Protein AF-A0A1X4I6B8-F1 (afdb_monomer)

pLDDT: mean 76.41, std 18.26, range [37.94, 94.69]

Radius of gyration: 24.12 Å; Cα contacts (8 Å, |Δi|>4): 115; chains: 1; bounding box: 52×41×67 Å

Foldseek 3Di:
DDDDPDPDDDDDPPPPPPPPPPDDPPFEAEFEWAAPAADAQDWDKDFALVSCCVHGNADDPPTCSNVVVVVCVVVVRGMYTYHHYDDDPDDDPDPPPPPVPDPDD

Mean predicted aligned error: 14.16 Å

Sequence (105 aa):
MPSYLSPGVYVEEVASGSRPIEGVGTSVAAFVGLAPSGPLNEPTLVTNWTQFVAAFGAFTDGYYLAHSVYGFFNNGGSAAYVVRVGGAPGGAAGEASGAPAAVTG

Structure (mmCIF, N/CA/C/O backbone):
data_AF-A0A1X4I6B8-F1
#
_entry.id   AF-A0A1X4I6B8-F1
#
loop_
_atom_site.group_PDB
_atom_site.id
_atom_site.type_symbol
_atom_site.label_atom_id
_atom_site.label_alt_id
_atom_site.label_comp_id
_atom_site.label_asym_id
_atom_site.label_entity_id
_atom_site.label_seq_id
_atom_site.pdbx_PDB_ins_code
_atom_site.Cartn_x
_atom_site.Cartn_y
_atom_site.Cartn_z
_atom_site.occupancy
_atom_site.B_iso_or_equiv
_atom_site.auth_seq_id
_atom_site.auth_comp_id
_atom_site.auth_asym_id
_atom_site.auth_atom_id
_atom_site.pdbx_PDB_model_num
ATOM 1 N N . MET A 1 1 ? -7.825 25.633 47.237 1.00 56.59 1 MET A N 1
ATOM 2 C CA . MET A 1 1 ? -9.064 24.957 47.675 1.00 56.59 1 MET A CA 1
ATOM 3 C C . MET A 1 1 ? -10.144 26.019 47.774 1.00 56.59 1 MET A C 1
ATOM 5 O O . MET A 1 1 ? -9.851 27.042 48.388 1.00 56.59 1 MET A O 1
ATOM 9 N N . PRO A 1 2 ? -11.313 25.862 47.134 1.00 57.28 2 PRO A N 1
ATOM 10 C CA . PRO A 1 2 ? -12.356 26.872 47.209 1.00 57.28 2 PRO A CA 1
ATOM 11 C C . PRO A 1 2 ? -12.964 26.863 48.613 1.00 57.28 2 PRO A C 1
ATOM 13 O O . PRO A 1 2 ? -13.325 25.813 49.139 1.00 57.28 2 PRO A O 1
ATOM 16 N N . SER A 1 3 ? -13.040 28.034 49.238 1.00 62.12 3 SER A N 1
ATOM 17 C CA . SER A 1 3 ? -13.713 28.221 50.520 1.00 62.12 3 SER A CA 1
ATOM 18 C C . SER A 1 3 ? -15.120 28.760 50.272 1.00 62.12 3 SER A C 1
ATOM 20 O O . SER A 1 3 ? -15.281 29.922 49.894 1.00 62.12 3 SER A O 1
ATOM 22 N N . TYR A 1 4 ? -16.135 27.927 50.484 1.00 60.38 4 TYR A N 1
ATOM 23 C CA . TYR A 1 4 ? -17.534 28.336 50.392 1.00 60.38 4 TYR A CA 1
ATOM 24 C C . TYR A 1 4 ? -17.991 28.903 51.740 1.00 60.38 4 TYR A C 1
ATOM 26 O O . TYR A 1 4 ? -18.063 28.187 52.735 1.00 60.38 4 TYR A O 1
ATOM 34 N N . LEU A 1 5 ? -18.246 30.213 51.792 1.00 62.44 5 LEU A N 1
ATOM 35 C CA . LEU A 1 5 ? -18.507 30.960 53.033 1.00 62.44 5 LEU A CA 1
ATOM 36 C C . LEU A 1 5 ? -19.999 31.087 53.385 1.00 62.44 5 LEU A C 1
ATOM 38 O O . LEU A 1 5 ? -20.382 31.954 54.170 1.00 62.44 5 LEU A O 1
ATOM 42 N N . SER A 1 6 ? -20.879 30.263 52.814 1.00 65.12 6 SER A N 1
ATOM 43 C CA . SER A 1 6 ? -22.315 30.312 53.117 1.00 65.12 6 SER A CA 1
ATOM 44 C C . SER A 1 6 ? -22.970 28.941 52.925 1.00 65.12 6 SER A C 1
ATOM 46 O O . SER A 1 6 ? -22.601 28.232 51.990 1.00 65.12 6 SER A O 1
ATOM 48 N N . PRO A 1 7 ? -23.937 28.540 53.774 1.00 65.31 7 PRO A N 1
ATOM 49 C CA . PRO A 1 7 ? -24.683 27.301 53.569 1.00 65.31 7 PRO A CA 1
ATOM 50 C C . PRO A 1 7 ? -25.467 27.379 52.250 1.00 65.31 7 PRO A C 1
ATOM 52 O O . PRO A 1 7 ? -26.378 28.193 52.117 1.00 65.31 7 PRO A O 1
ATOM 55 N N . GLY A 1 8 ? -25.100 26.557 51.267 1.00 73.00 8 GLY A N 1
ATOM 56 C CA . GLY A 1 8 ? -25.718 26.531 49.942 1.00 73.00 8 GLY A CA 1
ATOM 57 C C . GLY A 1 8 ? -25.191 25.376 49.091 1.00 73.00 8 GLY A C 1
ATOM 58 O O . GLY A 1 8 ? -24.131 24.820 49.377 1.00 73.00 8 GLY A O 1
ATOM 59 N N . VAL A 1 9 ? -25.947 24.989 48.062 1.00 76.62 9 VAL A N 1
ATOM 60 C CA . VAL A 1 9 ? -25.504 23.997 47.072 1.00 76.62 9 VAL A CA 1
ATOM 61 C C . VAL A 1 9 ? -24.737 24.732 45.978 1.00 76.62 9 VAL A C 1
ATOM 63 O O . VAL A 1 9 ? -25.291 25.613 45.323 1.00 76.62 9 VAL A O 1
ATOM 66 N N . TYR A 1 10 ? -23.474 24.366 45.781 1.00 68.69 10 TYR A N 1
ATOM 67 C CA . TYR A 1 10 ? -22.615 24.917 44.738 1.00 68.69 10 TYR A CA 1
ATOM 68 C C . TYR A 1 10 ? -22.391 23.851 43.669 1.00 68.69 10 TYR A C 1
ATOM 70 O O . TYR A 1 10 ? -21.963 22.741 43.979 1.00 68.69 10 TYR A O 1
ATOM 78 N N . VAL A 1 11 ? -22.714 24.180 42.419 1.00 72.69 11 VAL A N 1
ATOM 79 C CA . VAL A 1 11 ? -22.463 23.314 41.264 1.00 72.69 11 VAL A CA 1
ATOM 80 C C . VAL A 1 11 ? -21.140 23.746 40.649 1.00 72.69 11 VAL A C 1
ATOM 82 O O . VAL A 1 11 ? -21.011 24.877 40.186 1.00 72.69 11 VAL A O 1
ATOM 85 N N . GLU A 1 12 ? -20.156 22.854 40.674 1.00 69.50 12 GLU A N 1
ATOM 86 C CA . GLU A 1 12 ? -18.918 23.007 39.917 1.00 69.50 12 GLU A CA 1
ATOM 87 C C . GLU A 1 12 ? -19.022 22.140 38.667 1.00 69.50 12 GLU A C 1
ATOM 89 O O . GLU A 1 12 ? -19.098 20.912 38.744 1.00 69.50 12 GLU A O 1
ATOM 94 N N . GLU A 1 13 ? -19.055 22.783 37.504 1.00 67.81 13 GLU A N 1
ATOM 95 C CA . GLU A 1 13 ? -19.023 22.078 36.232 1.00 67.81 13 GLU A CA 1
ATOM 96 C C . GLU A 1 13 ? -17.564 21.745 35.911 1.00 67.81 13 GLU A C 1
ATOM 98 O O . GLU A 1 13 ? -16.850 22.478 35.228 1.00 67.81 13 GLU A O 1
ATOM 103 N N . VAL A 1 14 ? -17.086 20.635 36.473 1.00 68.31 14 VAL A N 1
ATOM 104 C CA . VAL A 1 14 ? -15.816 20.056 36.042 1.00 68.31 14 VAL A CA 1
ATOM 105 C C . VAL A 1 14 ? -16.048 19.553 34.626 1.00 68.31 14 VAL A C 1
ATOM 107 O O . VAL A 1 14 ? -16.797 18.593 34.429 1.00 68.31 14 VAL A O 1
ATOM 110 N N . ALA A 1 15 ? -15.434 20.210 33.641 1.00 63.12 15 ALA A N 1
ATOM 111 C CA . ALA A 1 15 ? -15.475 19.772 32.256 1.00 63.12 15 ALA A CA 1
ATOM 112 C C . ALA A 1 15 ? -14.882 18.361 32.173 1.00 63.12 15 ALA A C 1
ATOM 114 O O . ALA A 1 15 ? -13.674 18.169 32.036 1.00 63.12 15 ALA A O 1
ATOM 115 N N . SER A 1 16 ? -15.747 17.354 32.269 1.00 61.62 16 SER A N 1
ATOM 116 C CA . SER A 1 16 ? -15.416 15.974 31.957 1.00 61.62 16 SER A CA 1
ATOM 117 C C . SER A 1 16 ? -15.369 15.885 30.443 1.00 61.62 16 SER A C 1
ATOM 119 O O . SER A 1 16 ? -16.270 15.359 29.796 1.00 61.62 16 SER A O 1
ATOM 121 N N . GLY A 1 17 ? -14.328 16.482 29.865 1.00 62.03 17 GLY A N 1
ATOM 122 C CA . GLY A 1 17 ? -13.958 16.249 28.487 1.00 62.03 17 GLY A CA 1
ATOM 123 C C . GLY A 1 17 ? -13.537 14.796 28.399 1.00 62.03 17 GLY A C 1
ATOM 124 O O . GLY A 1 17 ? -12.369 14.473 28.599 1.00 62.03 17 GLY A O 1
ATOM 125 N N . SER A 1 18 ? -14.493 13.899 28.161 1.00 62.50 18 SER A N 1
ATOM 126 C CA . SER A 1 18 ? -14.181 12.554 27.710 1.00 62.50 18 SER A CA 1
ATOM 127 C C . SER A 1 18 ? -13.323 12.737 26.468 1.00 62.50 18 SER A C 1
ATOM 129 O O . SER A 1 18 ? -13.848 13.194 25.457 1.00 62.50 18 SER A O 1
ATOM 131 N N . ARG A 1 19 ? -12.015 12.469 26.548 1.00 64.75 19 ARG A N 1
ATOM 132 C CA . ARG A 1 19 ? -11.169 12.321 25.362 1.00 64.75 19 ARG A CA 1
ATOM 133 C C . ARG A 1 19 ? -11.704 11.080 24.657 1.00 64.75 19 ARG A C 1
ATOM 135 O O . ARG A 1 19 ? -11.464 9.981 25.164 1.00 64.75 19 ARG A O 1
ATOM 142 N N . PRO A 1 20 ? -12.510 11.214 23.591 1.00 71.69 20 PRO A N 1
ATOM 143 C CA . PRO A 1 20 ? -13.048 10.047 22.923 1.00 71.69 20 PRO A CA 1
ATOM 144 C C . PRO A 1 20 ? -11.854 9.272 22.367 1.00 71.69 20 PRO A C 1
ATOM 146 O O . PRO A 1 20 ? -10.886 9.875 21.898 1.00 71.69 20 PRO A O 1
ATOM 149 N N . ILE A 1 21 ? -11.883 7.944 22.458 1.00 65.81 21 ILE A N 1
ATOM 150 C CA . ILE A 1 21 ? -10.863 7.140 21.790 1.00 65.81 21 ILE A CA 1
ATOM 151 C C . ILE A 1 21 ? -11.157 7.231 20.298 1.00 65.81 21 ILE A C 1
ATOM 153 O O 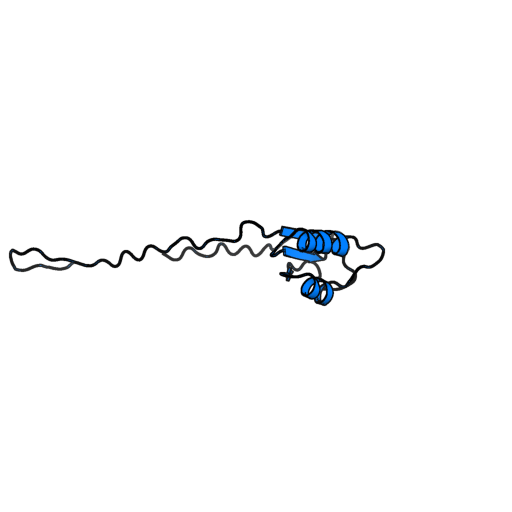. ILE A 1 21 ? -12.151 6.682 19.824 1.00 65.81 21 ILE A O 1
ATOM 157 N N . GLU A 1 22 ? -10.311 7.969 19.586 1.00 71.81 22 GLU A N 1
ATOM 158 C CA . GLU A 1 22 ? -10.363 8.060 18.133 1.00 71.81 22 GLU A CA 1
ATOM 159 C C . GLU A 1 22 ? -10.289 6.659 17.526 1.00 71.81 22 GLU A C 1
ATOM 161 O O . GLU A 1 22 ? -9.458 5.828 17.911 1.00 71.81 22 GLU A O 1
ATOM 166 N N . GLY A 1 23 ? -11.179 6.386 16.574 1.00 60.72 23 GLY A N 1
ATOM 167 C CA . GLY A 1 23 ? -11.166 5.130 15.842 1.00 60.72 23 GLY A CA 1
ATOM 168 C C . GLY A 1 23 ? -9.889 5.036 15.014 1.00 60.72 23 GLY A C 1
ATOM 169 O O . GLY A 1 23 ? -9.763 5.697 13.987 1.00 60.72 23 GLY A O 1
ATOM 170 N N . VAL A 1 24 ? -8.933 4.214 15.443 1.00 63.62 24 VAL A N 1
ATOM 171 C CA . VAL A 1 24 ? -7.725 3.938 14.658 1.00 63.62 24 VAL A CA 1
ATOM 172 C C . VAL A 1 24 ? -8.057 2.904 13.586 1.00 63.62 24 VAL A C 1
ATOM 174 O O . VAL A 1 24 ? -8.699 1.891 13.865 1.00 63.62 24 VAL A O 1
ATOM 177 N N . GLY A 1 25 ? -7.611 3.147 12.351 1.00 67.69 25 GLY A N 1
ATOM 178 C CA . GLY A 1 25 ? -7.781 2.206 11.247 1.00 67.69 25 GLY A CA 1
ATOM 179 C C . GLY A 1 25 ? -7.172 0.845 11.589 1.00 67.69 25 GLY A C 1
ATOM 180 O O . GLY A 1 25 ? -5.960 0.712 11.715 1.00 67.69 25 GLY A O 1
ATOM 181 N N . THR A 1 26 ? -8.007 -0.185 11.708 1.00 67.75 26 THR A N 1
ATOM 182 C CA . THR A 1 26 ? -7.609 -1.560 12.063 1.00 67.75 26 THR A CA 1
ATOM 183 C C . THR A 1 26 ? -7.000 -2.338 10.890 1.00 67.75 26 THR A C 1
ATOM 185 O O . THR A 1 26 ? -6.826 -3.552 10.963 1.00 67.75 26 THR A O 1
ATOM 188 N N . SER A 1 27 ? -6.695 -1.670 9.774 1.00 69.75 27 SER A N 1
ATOM 189 C CA . SER A 1 27 ? -6.261 -2.299 8.520 1.00 69.75 27 SER A CA 1
ATOM 190 C C . SER A 1 27 ? -5.144 -1.506 7.842 1.00 69.75 27 SER A C 1
ATOM 192 O O . SER A 1 27 ? -5.267 -1.106 6.687 1.00 69.75 27 SER A O 1
ATOM 194 N N . VAL A 1 28 ? -4.051 -1.268 8.571 1.00 83.62 28 VAL A N 1
ATOM 195 C CA . VAL A 1 28 ? -2.808 -0.748 7.986 1.00 83.62 28 VAL A CA 1
ATOM 196 C C . VAL A 1 28 ? -1.835 -1.908 7.797 1.00 83.62 28 VAL A C 1
ATOM 198 O O . VAL A 1 28 ? -1.345 -2.478 8.769 1.00 83.62 28 VAL A O 1
ATOM 201 N N . ALA A 1 29 ? -1.580 -2.285 6.545 1.00 88.56 29 ALA A N 1
ATOM 202 C CA . ALA A 1 29 ? -0.631 -3.348 6.220 1.00 88.56 29 ALA A CA 1
ATOM 203 C C . ALA A 1 29 ? 0.814 -2.822 6.188 1.00 88.56 29 ALA A C 1
ATOM 205 O O . ALA A 1 29 ? 1.050 -1.625 6.040 1.00 88.56 29 ALA A O 1
ATOM 206 N N . ALA A 1 30 ? 1.794 -3.719 6.280 1.00 91.56 30 ALA A N 1
ATOM 207 C CA . ALA A 1 30 ? 3.193 -3.400 6.016 1.00 91.56 30 ALA A CA 1
ATOM 208 C C . ALA A 1 30 ? 3.760 -4.385 4.988 1.00 91.56 30 ALA A C 1
ATOM 210 O O . ALA A 1 30 ? 3.679 -5.598 5.176 1.00 91.56 30 ALA A O 1
ATOM 211 N N . PHE A 1 31 ? 4.338 -3.863 3.907 1.00 92.62 31 PHE A N 1
ATOM 212 C CA . PHE A 1 31 ? 4.984 -4.642 2.856 1.00 92.62 31 PHE A CA 1
ATOM 213 C C . PHE A 1 31 ? 6.481 -4.362 2.851 1.00 92.62 31 PHE A C 1
ATOM 215 O O . PHE A 1 31 ? 6.911 -3.218 2.715 1.00 92.62 31 PHE A O 1
ATOM 222 N N . VAL A 1 32 ? 7.275 -5.422 2.965 1.00 93.19 32 VAL A N 1
ATOM 223 C CA . VAL A 1 32 ? 8.737 -5.355 2.940 1.00 93.19 32 VAL A CA 1
ATOM 224 C C . VAL A 1 32 ? 9.225 -6.183 1.764 1.00 93.19 32 VAL A C 1
ATOM 226 O O . VAL A 1 32 ? 8.858 -7.350 1.631 1.00 93.19 32 VAL A O 1
ATOM 229 N N . GLY A 1 33 ? 10.038 -5.595 0.890 1.00 90.38 33 GLY A N 1
ATOM 230 C CA . GLY A 1 33 ? 10.552 -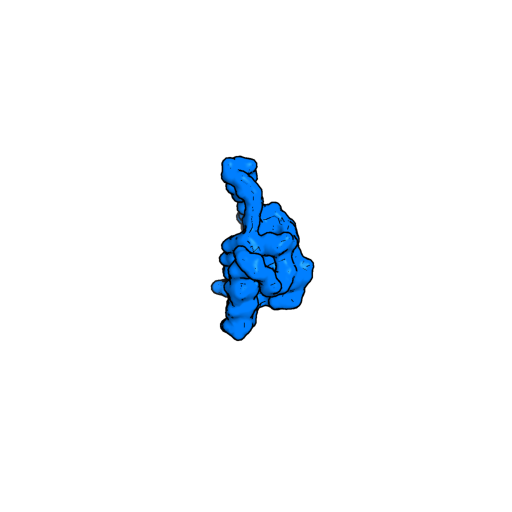6.331 -0.258 1.00 90.38 33 GLY A CA 1
ATOM 231 C C . GLY A 1 33 ? 11.457 -5.520 -1.165 1.00 90.38 33 GLY A C 1
ATOM 232 O O . GLY A 1 33 ? 11.806 -4.376 -0.887 1.00 90.38 33 GLY A O 1
ATOM 233 N N . LEU A 1 34 ? 11.858 -6.143 -2.265 1.00 90.81 34 LEU A N 1
ATOM 234 C CA . LEU A 1 34 ? 12.692 -5.501 -3.268 1.00 90.81 34 LEU A CA 1
ATOM 235 C C . LEU A 1 34 ? 11.819 -4.617 -4.168 1.00 90.81 34 LEU A C 1
ATOM 237 O O . LEU A 1 34 ? 10.764 -5.052 -4.635 1.00 90.81 34 LEU A O 1
ATOM 241 N N . ALA A 1 35 ? 12.310 -3.420 -4.477 1.00 89.88 35 ALA A N 1
ATOM 242 C CA . ALA A 1 35 ? 11.743 -2.530 -5.48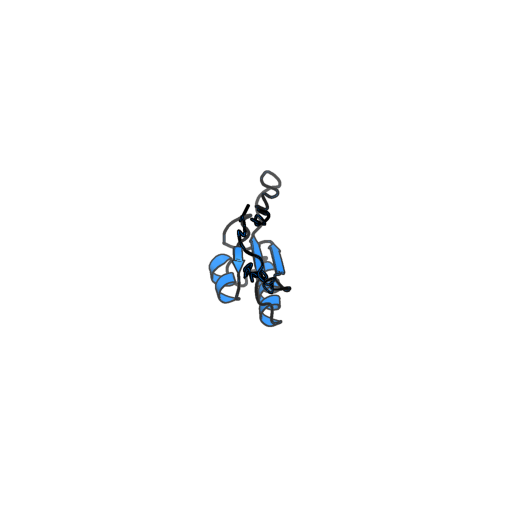7 1.00 89.88 35 ALA A CA 1
ATOM 243 C C . ALA A 1 35 ? 12.853 -1.970 -6.396 1.00 89.88 35 ALA A C 1
ATOM 245 O O . ALA A 1 35 ? 13.996 -1.817 -5.936 1.00 89.88 35 ALA A O 1
ATOM 246 N N . PRO A 1 36 ? 12.544 -1.648 -7.665 1.00 87.25 36 PRO A N 1
ATOM 247 C CA . PRO A 1 36 ? 13.519 -1.103 -8.609 1.00 87.25 36 PRO A CA 1
ATOM 248 C C . PRO A 1 36 ? 14.012 0.290 -8.197 1.00 87.25 36 PRO A C 1
ATOM 250 O O . PRO A 1 36 ? 15.153 0.657 -8.468 1.00 87.25 36 PRO A O 1
ATOM 253 N N . SER A 1 37 ? 13.175 1.081 -7.529 1.00 85.62 37 SER A N 1
ATOM 254 C CA . SER A 1 37 ? 13.458 2.466 -7.146 1.00 85.62 37 SER A CA 1
ATOM 255 C C . SER A 1 37 ? 12.797 2.804 -5.812 1.00 85.62 37 SER A C 1
ATOM 257 O O . SER A 1 37 ? 12.065 1.986 -5.258 1.00 85.62 37 SER A O 1
ATOM 259 N N . GLY A 1 38 ? 13.091 3.990 -5.284 1.00 87.56 38 GLY A N 1
ATOM 260 C CA . GLY A 1 38 ? 12.521 4.482 -4.031 1.00 87.56 38 GLY A CA 1
ATOM 261 C C . GLY A 1 38 ? 13.485 4.434 -2.845 1.00 87.56 38 GLY A C 1
ATOM 262 O O . GLY A 1 38 ? 14.600 3.903 -2.966 1.00 87.56 38 GLY A O 1
ATOM 263 N N . PRO A 1 39 ? 13.073 5.012 -1.709 1.00 87.88 39 PRO A N 1
ATOM 264 C CA . PRO A 1 39 ? 13.918 5.153 -0.533 1.00 87.88 39 PRO A CA 1
ATOM 265 C C . PRO A 1 39 ? 14.245 3.781 0.070 1.00 87.88 39 PRO A C 1
ATOM 267 O O . PRO A 1 39 ? 13.395 2.894 0.141 1.00 87.88 39 PRO A O 1
ATOM 270 N N . LEU A 1 40 ? 15.512 3.580 0.431 1.00 89.19 40 LEU A N 1
ATOM 271 C CA . LEU A 1 40 ? 16.038 2.299 0.898 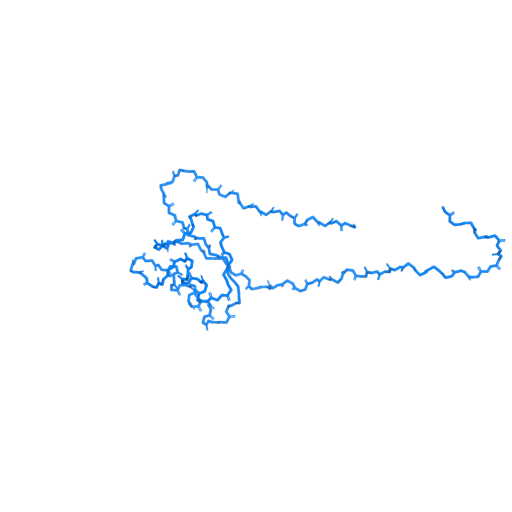1.00 89.19 40 LEU A CA 1
ATOM 272 C C . LEU A 1 40 ? 15.953 2.214 2.424 1.00 89.19 40 LEU A C 1
ATOM 274 O O . LEU A 1 40 ? 16.439 3.106 3.109 1.00 89.19 40 LEU A O 1
ATOM 278 N N . ASN A 1 41 ? 15.395 1.119 2.941 1.00 87.38 41 ASN A N 1
ATOM 279 C CA . ASN A 1 41 ? 15.199 0.859 4.372 1.00 87.38 41 ASN A CA 1
ATOM 280 C C . ASN A 1 41 ? 14.375 1.939 5.101 1.00 87.38 41 ASN A C 1
ATOM 282 O O . ASN A 1 41 ? 14.437 2.043 6.323 1.00 87.38 41 ASN A O 1
ATOM 286 N N . GLU A 1 42 ? 13.571 2.707 4.363 1.00 89.44 42 GLU A N 1
ATOM 287 C CA . GLU A 1 42 ? 12.720 3.763 4.909 1.00 89.44 42 GLU A CA 1
ATOM 288 C C . GLU A 1 42 ? 11.236 3.378 4.774 1.00 89.44 42 GLU A C 1
ATOM 290 O O . GLU A 1 42 ? 10.767 3.117 3.657 1.00 89.44 42 GLU A O 1
ATOM 295 N N . PRO A 1 43 ? 10.471 3.321 5.880 1.00 91.25 43 PRO A N 1
ATOM 296 C CA . PRO A 1 43 ? 9.043 3.037 5.837 1.00 91.25 43 PRO A CA 1
ATOM 297 C C . PRO A 1 43 ? 8.268 4.224 5.268 1.00 91.25 43 PRO A C 1
ATOM 299 O O . PRO A 1 43 ? 8.098 5.252 5.915 1.00 91.25 43 PRO A O 1
ATOM 302 N N . THR A 1 44 ? 7.737 4.052 4.061 1.00 92.31 44 THR A N 1
ATOM 303 C CA . THR A 1 44 ? 6.929 5.075 3.389 1.00 92.31 44 THR A CA 1
ATOM 304 C C . THR A 1 44 ? 5.451 4.722 3.490 1.00 92.31 44 THR A C 1
ATOM 306 O O . THR A 1 44 ? 5.048 3.623 3.107 1.00 92.31 44 THR A O 1
ATOM 309 N N . LEU A 1 45 ? 4.627 5.649 3.989 1.00 93.06 45 LEU A N 1
ATOM 310 C CA . LEU A 1 45 ? 3.173 5.485 4.005 1.00 93.06 45 LEU A CA 1
ATOM 311 C C . LEU A 1 45 ? 2.605 5.649 2.592 1.00 93.06 45 LEU A C 1
ATOM 313 O O . LEU A 1 45 ? 2.822 6.669 1.940 1.00 93.06 45 LEU A O 1
ATOM 317 N N . VAL A 1 46 ? 1.820 4.668 2.161 1.00 93.12 46 VAL A N 1
ATOM 318 C CA . VAL A 1 46 ? 1.156 4.627 0.863 1.00 93.12 46 VAL A CA 1
ATOM 319 C C . VAL A 1 46 ? -0.333 4.341 1.057 1.00 93.12 46 VAL A C 1
ATOM 321 O O . VAL A 1 46 ? -0.709 3.358 1.690 1.00 93.12 46 VAL A O 1
ATOM 324 N N . THR A 1 47 ? -1.198 5.186 0.501 1.00 93.12 47 THR A N 1
ATOM 325 C CA . THR A 1 47 ? -2.665 5.081 0.647 1.00 93.12 47 THR A CA 1
ATOM 326 C C . THR A 1 47 ? -3.377 4.658 -0.633 1.00 93.12 47 THR A C 1
ATOM 328 O O . THR A 1 47 ? -4.571 4.384 -0.621 1.00 93.12 47 THR A O 1
ATOM 331 N N . ASN A 1 48 ? -2.667 4.602 -1.760 1.00 92.12 48 ASN A N 1
ATOM 332 C CA . ASN A 1 48 ? -3.218 4.151 -3.031 1.00 92.12 48 ASN A CA 1
ATOM 333 C C . ASN A 1 48 ? -2.123 3.618 -3.964 1.00 92.12 48 ASN A C 1
ATOM 335 O O . ASN A 1 48 ? -0.931 3.879 -3.784 1.00 92.12 48 ASN A O 1
ATOM 339 N N . TRP A 1 49 ? -2.545 2.902 -5.007 1.00 93.75 49 TRP A N 1
ATOM 340 C CA . TRP A 1 49 ? -1.643 2.316 -5.998 1.00 93.75 49 TRP A CA 1
ATOM 341 C C . TRP A 1 49 ? -0.792 3.350 -6.750 1.00 93.75 49 TRP A C 1
ATOM 343 O O . TRP A 1 49 ? 0.399 3.134 -6.955 1.00 93.75 49 TRP A O 1
ATOM 353 N N . THR A 1 50 ? -1.359 4.494 -7.131 1.00 94.69 50 THR A N 1
ATOM 354 C CA . THR A 1 50 ? -0.618 5.536 -7.861 1.00 94.69 50 THR A CA 1
ATOM 355 C C . THR A 1 50 ? 0.548 6.076 -7.031 1.00 94.69 50 THR A C 1
ATOM 357 O O . THR A 1 50 ? 1.644 6.269 -7.553 1.00 94.69 50 THR A O 1
ATOM 360 N N . GLN A 1 51 ? 0.338 6.260 -5.726 1.00 94.00 51 GLN A N 1
ATOM 361 C CA . GLN A 1 51 ? 1.374 6.687 -4.793 1.00 94.00 51 GLN A CA 1
ATOM 362 C C . GLN A 1 51 ? 2.470 5.623 -4.642 1.00 94.00 51 GLN A C 1
ATOM 364 O O . GLN A 1 51 ? 3.648 5.977 -4.592 1.00 94.00 51 GLN A O 1
ATOM 369 N N . PHE A 1 52 ? 2.110 4.333 -4.635 1.00 94.25 52 PHE A N 1
ATOM 370 C CA . PHE A 1 52 ? 3.100 3.252 -4.669 1.00 94.25 52 PHE A CA 1
ATOM 371 C C . PHE A 1 52 ? 3.981 3.353 -5.918 1.00 94.25 52 PHE A C 1
ATOM 373 O O . PHE A 1 52 ? 5.204 3.380 -5.807 1.00 94.25 52 PHE A O 1
ATOM 380 N N . VAL A 1 53 ? 3.362 3.443 -7.099 1.00 94.31 53 VAL A N 1
ATOM 381 C CA . VAL A 1 53 ? 4.078 3.477 -8.383 1.00 94.31 53 VAL A CA 1
ATOM 382 C C . VAL A 1 53 ? 4.992 4.698 -8.478 1.00 94.31 53 VAL A C 1
ATOM 384 O O . VAL A 1 53 ? 6.113 4.576 -8.966 1.00 94.31 53 VAL A O 1
ATOM 387 N N . ALA A 1 54 ? 4.550 5.854 -7.975 1.00 94.06 54 ALA A N 1
ATOM 388 C CA . ALA A 1 54 ? 5.356 7.071 -7.946 1.00 94.06 54 ALA A CA 1
ATOM 389 C C . ALA A 1 54 ? 6.600 6.948 -7.047 1.00 94.06 54 ALA A C 1
ATOM 391 O O . ALA A 1 54 ? 7.649 7.490 -7.385 1.00 94.06 54 ALA A O 1
ATOM 392 N N . ALA A 1 55 ? 6.493 6.243 -5.917 1.00 92.75 55 ALA A N 1
ATOM 393 C CA . ALA A 1 55 ? 7.584 6.109 -4.952 1.00 92.75 55 ALA A CA 1
ATOM 394 C C . ALA A 1 55 ? 8.544 4.951 -5.274 1.00 92.75 55 ALA A C 1
ATOM 396 O O . ALA A 1 55 ? 9.759 5.113 -5.180 1.00 92.75 55 ALA A O 1
ATOM 397 N N . PHE A 1 56 ? 8.012 3.785 -5.646 1.00 91.44 56 PHE A N 1
ATOM 398 C CA . PHE A 1 56 ? 8.769 2.531 -5.740 1.00 91.44 56 PHE A CA 1
ATOM 399 C C . PHE A 1 56 ? 8.854 1.952 -7.157 1.00 91.44 56 PHE A C 1
ATOM 401 O O . PHE A 1 56 ? 9.656 1.048 -7.401 1.00 91.44 56 PHE A O 1
ATOM 408 N N . GLY A 1 57 ? 8.076 2.491 -8.099 1.00 91.56 57 GLY A N 1
ATOM 409 C CA . GLY A 1 57 ? 7.984 2.016 -9.477 1.00 91.56 57 GLY A CA 1
ATOM 410 C C . GLY A 1 57 ? 6.826 1.044 -9.719 1.00 91.56 57 GLY A C 1
ATOM 411 O O . GLY A 1 57 ? 6.189 0.535 -8.797 1.00 91.56 57 GLY A O 1
ATOM 412 N N . ALA A 1 58 ? 6.534 0.809 -10.998 1.00 91.44 58 ALA A N 1
ATOM 413 C CA . ALA A 1 58 ? 5.505 -0.131 -11.440 1.00 91.44 58 ALA A CA 1
ATOM 414 C C . ALA A 1 58 ? 6.021 -1.585 -11.448 1.00 91.44 58 ALA A C 1
ATOM 416 O O . ALA A 1 58 ? 7.095 -1.901 -10.929 1.00 91.44 58 ALA A O 1
ATOM 417 N N . PHE A 1 59 ? 5.249 -2.484 -12.062 1.00 92.81 59 PHE A N 1
ATOM 418 C CA . PHE A 1 59 ? 5.644 -3.876 -12.266 1.00 92.81 59 PHE A CA 1
ATOM 419 C C . PHE A 1 59 ? 6.987 -3.959 -12.994 1.00 92.81 59 PHE A C 1
ATOM 421 O O . PHE A 1 59 ? 7.147 -3.422 -14.086 1.00 92.81 59 PHE A O 1
ATOM 428 N N . THR A 1 60 ? 7.947 -4.621 -12.356 1.00 89.19 60 THR A N 1
ATOM 429 C CA . THR A 1 60 ? 9.297 -4.811 -12.884 1.00 89.19 60 THR A CA 1
ATOM 430 C C . THR A 1 60 ? 9.700 -6.260 -12.657 1.00 89.19 60 THR A C 1
ATOM 432 O O . THR A 1 60 ? 9.475 -6.799 -11.571 1.00 89.19 60 THR A O 1
ATOM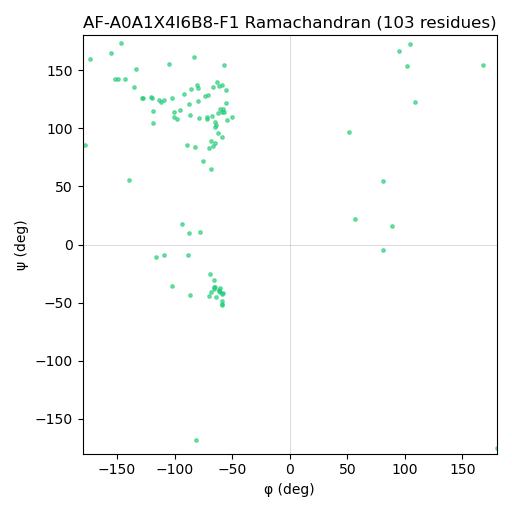 435 N N . ASP A 1 61 ? 10.299 -6.886 -13.667 1.00 87.38 61 ASP A N 1
ATOM 436 C CA . ASP A 1 61 ? 10.748 -8.274 -13.576 1.00 87.38 61 ASP A CA 1
ATOM 437 C C . ASP A 1 61 ? 11.762 -8.459 -12.440 1.00 87.38 61 ASP A C 1
ATOM 439 O O . ASP A 1 61 ? 12.644 -7.629 -12.218 1.00 87.38 61 ASP A O 1
ATOM 443 N N . GLY A 1 62 ? 11.608 -9.548 -11.684 1.00 84.94 62 GLY A N 1
ATOM 444 C CA . GLY A 1 62 ? 12.414 -9.830 -10.491 1.00 84.94 62 GLY A CA 1
ATOM 445 C C . GLY A 1 62 ? 11.963 -9.104 -9.215 1.00 84.94 62 GLY A C 1
ATOM 446 O O . GLY A 1 62 ? 12.488 -9.401 -8.142 1.00 84.94 62 GLY A O 1
ATOM 447 N N . TYR A 1 63 ? 10.964 -8.214 -9.292 1.00 88.12 63 TYR A N 1
ATOM 448 C CA . TYR A 1 63 ? 10.434 -7.464 -8.149 1.00 88.12 63 TYR A CA 1
ATOM 449 C C . TYR A 1 63 ? 8.950 -7.771 -7.900 1.00 88.12 63 TYR A C 1
ATOM 451 O O . TYR A 1 63 ? 8.049 -7.269 -8.573 1.00 88.12 63 TYR A O 1
ATOM 459 N N . TYR A 1 64 ? 8.673 -8.563 -6.862 1.00 90.75 64 TYR A N 1
ATOM 460 C CA . TYR A 1 64 ? 7.306 -8.986 -6.525 1.00 90.75 64 TYR A CA 1
ATOM 461 C C . TYR A 1 64 ? 6.559 -8.026 -5.589 1.00 90.75 64 TYR A C 1
ATOM 463 O O . TYR A 1 64 ? 5.350 -8.164 -5.418 1.00 90.75 64 TYR A O 1
ATOM 471 N N . LEU A 1 65 ? 7.236 -7.019 -5.019 1.00 92.25 65 LEU A N 1
ATOM 472 C CA . LEU A 1 65 ? 6.617 -6.064 -4.089 1.00 92.25 65 LEU A CA 1
ATOM 473 C C . LEU A 1 65 ? 5.433 -5.326 -4.733 1.00 92.25 65 LEU A C 1
ATOM 475 O O . LEU A 1 65 ? 4.374 -5.201 -4.123 1.00 92.25 65 LEU A O 1
ATOM 479 N N . ALA A 1 66 ? 5.588 -4.923 -5.996 1.00 93.44 66 ALA A N 1
ATOM 480 C CA . ALA A 1 66 ? 4.539 -4.266 -6.769 1.00 93.44 66 ALA A CA 1
ATOM 481 C C . ALA A 1 66 ? 3.283 -5.139 -6.929 1.00 93.44 66 ALA A C 1
ATOM 483 O O . ALA A 1 66 ? 2.169 -4.632 -6.846 1.00 93.44 66 ALA A O 1
ATOM 484 N N . HIS A 1 67 ? 3.443 -6.455 -7.092 1.00 94.06 67 HIS A N 1
ATOM 485 C CA . HIS A 1 67 ? 2.323 -7.383 -7.260 1.00 94.06 67 HIS A CA 1
ATOM 486 C C . HIS A 1 67 ? 1.523 -7.534 -5.962 1.00 94.06 67 HIS A C 1
ATOM 488 O O . HIS A 1 67 ? 0.294 -7.461 -5.978 1.00 94.06 67 HIS A O 1
ATOM 494 N N . SER A 1 68 ? 2.216 -7.677 -4.829 1.00 92.75 68 SER A N 1
ATOM 495 C CA . SER A 1 68 ? 1.586 -7.793 -3.510 1.00 92.75 68 SER A CA 1
ATOM 496 C C . SER A 1 68 ? 0.822 -6.525 -3.125 1.00 92.75 68 SER A C 1
ATOM 498 O O . SER A 1 68 ? -0.323 -6.602 -2.679 1.00 92.75 68 SER A O 1
ATOM 500 N N . VAL A 1 69 ? 1.430 -5.354 -3.340 1.00 93.19 69 VAL A N 1
ATOM 501 C CA . VAL A 1 69 ? 0.811 -4.061 -3.018 1.00 93.19 69 VAL A CA 1
ATOM 502 C C . VAL A 1 69 ? -0.375 -3.770 -3.938 1.00 93.19 69 VAL A C 1
ATOM 504 O O . VAL A 1 69 ? -1.420 -3.320 -3.469 1.00 93.19 69 VAL A O 1
ATOM 507 N N . TYR A 1 70 ? -0.256 -4.085 -5.231 1.00 94.25 70 TYR A N 1
ATOM 508 C CA . TYR A 1 70 ? -1.371 -3.968 -6.168 1.00 94.25 70 TYR A CA 1
ATOM 509 C C . TYR A 1 70 ? -2.561 -4.828 -5.736 1.00 94.25 70 TYR A C 1
ATOM 511 O O . TYR A 1 70 ? -3.685 -4.337 -5.651 1.00 94.25 70 TYR A O 1
ATOM 519 N N . GLY A 1 71 ? -2.305 -6.096 -5.398 1.00 93.75 71 GLY A N 1
ATOM 520 C CA . GLY A 1 71 ? -3.328 -7.008 -4.900 1.00 93.75 71 GLY A CA 1
ATOM 521 C C . GLY A 1 71 ? -4.000 -6.487 -3.631 1.00 93.75 71 GLY A C 1
ATOM 522 O O . GLY A 1 71 ? -5.220 -6.536 -3.529 1.00 93.75 71 GLY A O 1
ATOM 523 N N . PHE A 1 72 ? -3.241 -5.937 -2.684 1.00 92.75 72 PHE A N 1
ATOM 524 C CA . PHE A 1 72 ? -3.798 -5.359 -1.460 1.00 92.75 72 PHE A CA 1
ATOM 525 C C . PHE A 1 72 ? -4.781 -4.220 -1.738 1.00 92.75 72 PHE A C 1
ATOM 527 O O . PHE A 1 72 ? -5.918 -4.269 -1.269 1.00 92.75 72 PHE A O 1
ATOM 534 N N . PHE A 1 73 ? -4.383 -3.233 -2.545 1.00 92.56 73 PHE A N 1
ATOM 535 C CA . PHE A 1 73 ? -5.267 -2.117 -2.888 1.00 92.56 73 PHE A CA 1
ATOM 536 C C . PHE A 1 73 ? -6.476 -2.575 -3.714 1.00 92.56 73 PHE A C 1
ATOM 538 O O . PHE A 1 73 ? -7.585 -2.096 -3.493 1.00 92.56 73 PHE A O 1
ATOM 545 N N . ASN A 1 74 ? -6.300 -3.553 -4.607 1.00 93.44 74 ASN A N 1
ATOM 546 C CA . ASN A 1 74 ? -7.402 -4.109 -5.393 1.00 93.44 74 ASN A CA 1
ATOM 547 C C . ASN A 1 74 ? -8.402 -4.922 -4.546 1.00 93.44 74 ASN A C 1
ATOM 549 O O . ASN A 1 74 ? -9.573 -5.016 -4.899 1.00 93.44 74 ASN A O 1
ATOM 553 N N . ASN A 1 75 ? -7.965 -5.481 -3.413 1.00 91.12 75 ASN A N 1
ATOM 554 C CA . ASN A 1 75 ? -8.823 -6.189 -2.456 1.00 91.12 75 ASN A CA 1
ATOM 555 C C . ASN A 1 75 ? -9.471 -5.258 -1.408 1.00 91.12 75 ASN A C 1
ATOM 557 O O . ASN A 1 75 ? -10.055 -5.743 -0.441 1.00 91.12 75 ASN A O 1
ATOM 561 N N . GLY A 1 76 ? -9.380 -3.934 -1.577 1.00 88.88 76 GLY A N 1
ATOM 562 C CA . GLY A 1 76 ? -9.990 -2.961 -0.665 1.00 88.88 76 GLY A CA 1
ATOM 563 C C . GLY A 1 76 ? -9.106 -2.541 0.512 1.00 88.88 76 GLY A C 1
ATOM 564 O O . GLY A 1 76 ? -9.606 -1.969 1.479 1.00 88.88 76 GLY A O 1
ATOM 565 N N . GLY A 1 77 ? -7.798 -2.802 0.448 1.00 88.44 77 GLY A N 1
ATOM 566 C CA . GLY A 1 77 ? -6.831 -2.247 1.389 1.00 88.44 77 GLY A CA 1
ATOM 567 C C . GLY A 1 77 ? -6.788 -0.716 1.323 1.00 88.44 77 GLY A C 1
ATOM 568 O O . GLY A 1 77 ? -6.792 -0.143 0.236 1.00 88.44 77 GLY A O 1
ATOM 569 N N . SER A 1 78 ? -6.752 -0.047 2.478 1.00 87.44 78 SER A N 1
ATOM 570 C CA . SER A 1 78 ? -6.871 1.418 2.570 1.00 87.44 78 SER A CA 1
ATOM 571 C C . SER A 1 78 ? -5.541 2.138 2.794 1.00 87.44 78 SER A C 1
ATOM 573 O O . SER A 1 78 ? -5.327 3.227 2.267 1.00 87.44 78 SER A O 1
ATOM 575 N N . ALA A 1 79 ? -4.632 1.544 3.563 1.00 90.88 79 ALA A N 1
ATOM 576 C CA . ALA A 1 79 ? -3.317 2.109 3.828 1.00 90.88 79 ALA A CA 1
ATOM 577 C C . ALA A 1 79 ? -2.285 1.003 4.039 1.00 90.88 79 ALA A C 1
ATOM 579 O O . ALA A 1 79 ? -2.564 -0.027 4.656 1.00 90.88 79 ALA A O 1
ATOM 580 N N . ALA A 1 80 ? -1.075 1.236 3.544 1.00 92.44 80 ALA A N 1
ATOM 581 C CA . ALA A 1 80 ? 0.048 0.354 3.771 1.00 92.44 80 ALA A CA 1
ATOM 582 C C . ALA A 1 80 ? 1.350 1.132 3.950 1.00 92.44 80 ALA A C 1
A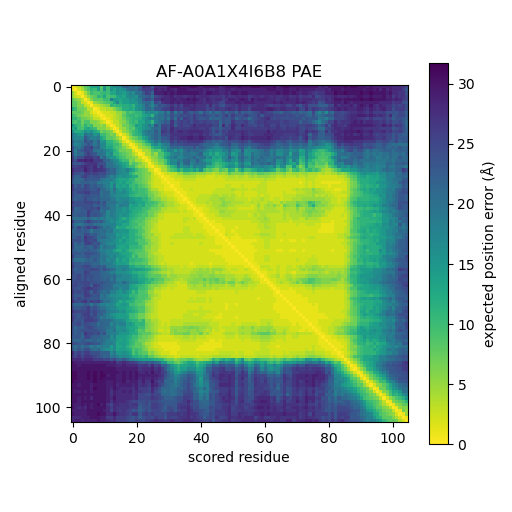TOM 584 O O . ALA A 1 80 ? 1.607 2.109 3.252 1.00 92.44 80 ALA A O 1
ATOM 585 N N . TYR A 1 81 ? 2.204 0.661 4.849 1.00 93.75 81 TYR A N 1
ATOM 586 C CA . TYR A 1 81 ? 3.606 1.050 4.871 1.00 93.75 81 TYR A CA 1
ATOM 587 C C . TYR A 1 81 ? 4.392 0.156 3.926 1.00 93.75 81 TYR A C 1
ATOM 589 O O . TYR A 1 81 ? 4.239 -1.063 3.935 1.00 93.75 81 TYR A O 1
ATOM 597 N N . VAL A 1 82 ? 5.248 0.756 3.113 1.00 94.25 82 VAL A N 1
ATOM 598 C CA . VAL A 1 82 ? 6.091 0.035 2.165 1.00 94.25 82 VAL A CA 1
ATOM 599 C C . VAL A 1 82 ? 7.543 0.332 2.488 1.00 94.25 82 VAL A C 1
ATOM 601 O O . VAL A 1 82 ? 7.940 1.492 2.577 1.00 94.25 82 VAL A O 1
ATOM 604 N N . VAL A 1 83 ? 8.327 -0.728 2.667 1.00 94.19 83 VAL A N 1
ATOM 605 C CA . VAL A 1 83 ? 9.768 -0.658 2.900 1.00 94.19 83 VAL A CA 1
ATOM 606 C C . VAL A 1 83 ? 10.467 -1.385 1.763 1.00 94.19 83 VAL A C 1
ATOM 608 O O . VAL A 1 83 ? 10.349 -2.606 1.610 1.00 94.19 83 VAL A O 1
ATOM 611 N N . ARG A 1 84 ? 11.235 -0.632 0.976 1.00 92.38 84 ARG A N 1
ATOM 612 C CA . ARG A 1 84 ? 12.172 -1.216 0.021 1.00 92.38 84 ARG A CA 1
ATOM 613 C C . ARG A 1 84 ? 13.428 -1.645 0.762 1.00 92.38 84 ARG A C 1
ATOM 615 O O . ARG A 1 84 ? 14.098 -0.815 1.367 1.00 92.38 84 ARG A O 1
ATOM 622 N N . VAL A 1 85 ? 13.781 -2.916 0.646 1.00 88.88 85 VAL A N 1
ATOM 623 C CA . VAL A 1 85 ? 15.039 -3.459 1.174 1.00 88.88 85 VAL A CA 1
ATOM 624 C C . VAL A 1 85 ? 16.039 -3.716 0.048 1.00 88.88 85 VAL A C 1
ATOM 626 O O . VAL A 1 85 ? 15.663 -3.888 -1.112 1.00 88.88 85 VAL A O 1
ATOM 629 N N . GLY A 1 86 ? 17.326 -3.707 0.384 1.00 79.19 86 GLY A N 1
ATOM 630 C CA . GLY A 1 86 ? 18.435 -3.905 -0.549 1.00 79.19 86 GLY A CA 1
ATOM 631 C C . GLY A 1 86 ? 19.779 -3.543 0.091 1.00 79.19 86 GLY A C 1
ATOM 632 O O . GLY A 1 86 ? 19.827 -2.742 1.020 1.00 79.19 86 GLY A O 1
ATOM 633 N N . GLY A 1 87 ? 20.86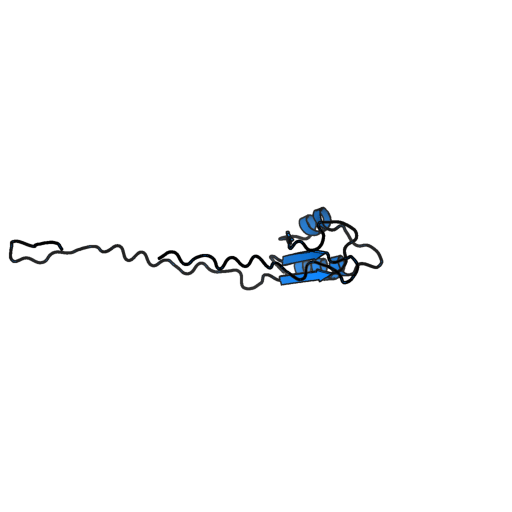7 -4.137 -0.405 1.00 66.06 87 GLY A N 1
ATOM 634 C CA . GLY A 1 87 ? 22.214 -3.988 0.166 1.00 66.06 87 GLY A CA 1
ATOM 635 C C . GLY A 1 87 ? 22.654 -5.195 1.005 1.00 66.06 87 GL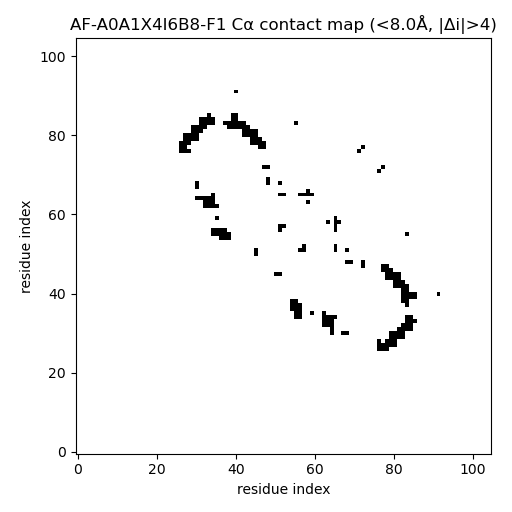Y A C 1
ATOM 636 O O . GLY A 1 87 ? 21.828 -5.960 1.496 1.00 66.06 87 GLY A O 1
ATOM 637 N N . ALA A 1 88 ? 23.971 -5.403 1.096 1.00 47.97 88 ALA A N 1
ATOM 638 C CA . ALA A 1 88 ? 24.602 -6.507 1.827 1.00 47.97 88 ALA A CA 1
ATOM 639 C C . ALA A 1 88 ? 24.182 -6.536 3.315 1.00 47.97 88 ALA A C 1
ATOM 641 O O . ALA A 1 88 ? 23.850 -5.485 3.864 1.00 47.97 88 ALA A O 1
ATOM 642 N N . PRO A 1 89 ? 24.224 -7.704 3.992 1.00 46.16 89 PRO A N 1
ATOM 643 C CA . PRO A 1 89 ? 23.893 -7.810 5.410 1.00 46.16 89 PRO A CA 1
ATOM 644 C C . PRO A 1 89 ? 24.965 -7.087 6.236 1.00 46.16 89 PRO A C 1
ATOM 646 O O . PRO A 1 89 ? 25.982 -7.661 6.610 1.00 46.16 89 PRO A O 1
ATOM 649 N N . GLY A 1 90 ? 24.770 -5.794 6.466 1.00 49.94 90 GLY A N 1
ATOM 650 C CA . GLY A 1 90 ? 25.744 -4.947 7.136 1.00 49.94 90 GLY A CA 1
ATOM 651 C C . GLY A 1 90 ? 25.228 -3.525 7.296 1.00 49.94 90 GLY A C 1
ATOM 652 O O . GLY A 1 90 ? 25.534 -2.663 6.482 1.00 49.94 90 GLY A O 1
ATOM 653 N N . GLY A 1 91 ? 2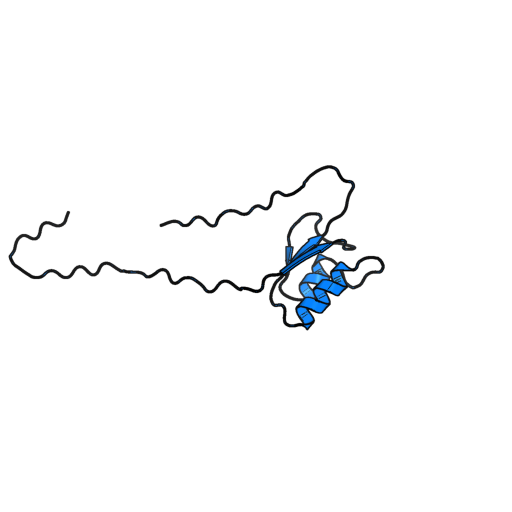4.477 -3.295 8.375 1.00 48.03 91 GLY A N 1
ATOM 654 C CA . GLY A 1 91 ? 24.118 -1.960 8.860 1.00 48.03 91 GLY A CA 1
ATOM 655 C C . GLY A 1 91 ? 22.647 -1.590 8.664 1.00 48.03 91 GLY A C 1
ATOM 656 O O . GLY A 1 91 ? 22.156 -1.552 7.544 1.00 48.03 91 GLY A O 1
ATOM 657 N N . ALA A 1 92 ? 21.994 -1.257 9.781 1.00 49.22 92 ALA A N 1
ATOM 658 C CA . ALA A 1 92 ? 20.628 -0.741 9.918 1.00 49.22 92 ALA A CA 1
ATOM 659 C C . ALA A 1 92 ? 19.484 -1.774 9.864 1.00 49.22 92 ALA A C 1
ATOM 661 O O . ALA A 1 92 ? 18.493 -1.619 9.154 1.00 49.22 92 ALA A O 1
ATOM 662 N N . ALA A 1 93 ? 19.566 -2.790 10.728 1.00 45.22 93 ALA A N 1
ATOM 663 C CA . ALA A 1 93 ? 18.353 -3.309 11.350 1.00 45.22 93 ALA A CA 1
ATOM 664 C C . ALA A 1 93 ? 17.748 -2.198 12.232 1.00 45.22 93 ALA A C 1
ATOM 666 O O . ALA A 1 93 ? 18.267 -1.915 13.304 1.00 45.22 93 ALA A O 1
ATOM 667 N N . GLY A 1 94 ? 16.691 -1.562 11.725 1.00 46.75 94 GLY A N 1
ATOM 668 C CA . GLY A 1 94 ? 15.608 -0.931 12.481 1.00 46.75 94 GLY A CA 1
ATOM 669 C C . GLY A 1 94 ? 15.966 0.057 13.592 1.00 46.75 94 GLY A C 1
ATOM 670 O O . GLY A 1 94 ? 16.010 -0.316 14.758 1.00 46.75 94 GLY A O 1
ATOM 671 N N . GLU A 1 95 ? 15.946 1.348 13.268 1.00 41.09 95 GLU A N 1
ATOM 672 C CA . GLU A 1 95 ? 15.191 2.276 14.111 1.00 41.09 95 GLU A CA 1
ATOM 673 C C . GLU A 1 95 ? 13.769 2.326 13.557 1.00 41.09 95 GLU A C 1
ATOM 675 O O . GLU A 1 95 ? 13.404 3.163 12.736 1.00 41.09 95 GLU A O 1
ATOM 680 N N . ALA A 1 96 ? 12.943 1.380 14.008 1.00 47.12 96 ALA A N 1
ATOM 681 C CA . ALA A 1 96 ? 11.527 1.667 14.103 1.00 47.12 96 ALA A CA 1
ATOM 682 C C . ALA A 1 96 ? 11.418 2.817 15.106 1.00 47.12 96 ALA A C 1
ATOM 684 O O . ALA A 1 96 ? 11.425 2.589 16.315 1.00 47.12 96 ALA A O 1
ATOM 685 N N . SER A 1 97 ? 11.357 4.056 14.615 1.00 43.94 97 SER A N 1
ATOM 686 C CA . SER A 1 97 ? 10.949 5.212 15.406 1.00 43.94 97 SER A CA 1
ATOM 687 C C . SER A 1 97 ? 9.459 5.070 15.727 1.00 43.94 97 SER A C 1
ATOM 689 O O . SER A 1 97 ? 8.613 5.834 15.269 1.00 43.94 97 SER A O 1
ATOM 691 N N . GLY A 1 98 ? 9.123 4.041 16.502 1.00 40.66 98 GLY A N 1
ATOM 692 C CA . GLY A 1 98 ? 7.938 4.024 17.325 1.00 40.66 98 GLY A CA 1
ATOM 693 C C . GLY A 1 98 ? 8.194 5.019 18.439 1.00 40.66 98 GLY A C 1
ATOM 694 O O . GLY A 1 98 ? 8.634 4.643 19.520 1.00 40.66 98 GLY A O 1
ATOM 695 N N . ALA A 1 99 ? 7.947 6.299 18.170 1.00 37.94 99 ALA A N 1
ATOM 696 C CA . ALA A 1 99 ? 7.612 7.185 19.263 1.00 37.94 99 ALA A CA 1
ATOM 697 C C . ALA A 1 99 ? 6.331 6.595 19.876 1.00 37.94 99 ALA A C 1
ATOM 699 O O . ALA A 1 99 ? 5.325 6.510 19.161 1.00 37.94 99 ALA A O 1
ATOM 700 N N . PRO A 1 100 ? 6.320 6.140 21.144 1.00 42.62 100 PRO A N 1
ATOM 701 C CA . PRO A 1 100 ? 5.048 5.987 21.817 1.00 42.62 100 PRO A CA 1
ATOM 702 C C . PRO A 1 100 ? 4.450 7.389 21.795 1.00 42.62 100 PRO A C 1
ATOM 704 O O . PRO A 1 100 ? 5.044 8.318 22.345 1.00 42.62 100 PRO A O 1
ATOM 707 N N . ALA A 1 101 ? 3.347 7.570 21.067 1.00 51.81 101 ALA A N 1
ATOM 708 C CA . ALA A 1 101 ? 2.583 8.801 21.130 1.00 51.81 101 ALA A CA 1
ATOM 709 C C . ALA A 1 101 ? 2.348 9.068 22.616 1.00 51.81 101 ALA A C 1
ATOM 711 O O . ALA A 1 101 ? 1.689 8.278 23.297 1.00 51.81 101 ALA A O 1
ATOM 712 N N . ALA A 1 102 ? 3.020 10.095 23.137 1.00 39.97 102 ALA A N 1
ATOM 713 C CA . ALA A 1 102 ? 2.973 10.420 24.541 1.00 39.97 102 ALA A CA 1
ATOM 714 C C . ALA A 1 102 ? 1.506 10.655 24.891 1.00 39.97 102 ALA A C 1
ATOM 716 O O . ALA A 1 102 ? 0.862 11.563 24.365 1.00 39.97 102 ALA A O 1
ATOM 717 N N . VAL A 1 103 ? 0.979 9.803 25.766 1.00 49.22 103 VAL A N 1
ATOM 718 C CA . VAL A 1 103 ? -0.256 10.073 26.486 1.00 49.22 103 VAL A CA 1
ATOM 719 C C . VAL A 1 103 ? 0.040 11.237 27.426 1.00 49.22 103 VAL A C 1
ATOM 721 O O . VAL A 1 103 ? 0.442 11.065 28.573 1.00 49.22 103 VAL A O 1
ATOM 724 N N . THR A 1 104 ? -0.068 12.457 26.910 1.00 39.72 104 THR A N 1
ATOM 725 C CA . THR A 1 104 ? -0.081 13.642 27.758 1.00 39.72 104 THR A CA 1
ATOM 726 C C . THR A 1 104 ? -1.484 13.763 28.336 1.00 39.72 104 THR A C 1
ATOM 728 O O . THR A 1 104 ? -2.464 13.987 27.622 1.00 39.72 104 THR A O 1
ATOM 731 N N . GLY A 1 105 ? -1.533 13.492 29.642 1.00 41.16 105 GLY A N 1
ATOM 732 C CA . GLY A 1 105 ? -2.656 13.718 30.544 1.00 41.16 105 GLY A CA 1
ATOM 733 C C . GLY A 1 105 ? -3.179 15.139 30.484 1.00 41.16 105 GLY A C 1
ATOM 734 O O . GLY A 1 105 ? -2.424 16.069 30.143 1.00 41.16 105 GLY A O 1
#

Secondary structure (DSSP, 8-state):
-----SSS-----------------S-EEEEEE--SSS-BS--EEE-SHHHHHHHH-S-BTTB-HHHHHHHHHHTT--EEEEEE--S-S-S--------------

Nearest PDB structures (foldseek):
  8bky-assembly1_A  TM=7.779E-01  e=8.785E-12  Streptomyces coelicolor A3(2)
  9ezm-assembly1_A  TM=7.419E-01  e=4.696E-06  Halogeometricum borinquense DSM 11551
  3foa-assembly1_A  TM=9.294E-01  e=4.930E-02  Tequatrovirus T4
  5li2-assembly1_A  TM=8.447E-01  e=8.979E-02  Staphylococcus phage 812
  8q1i-assembly1_B  TM=6.704E-01  e=6.021E-02  Staphylococcus phage 812

Solvent-accessible surface area (backbone atoms only — not comparable to full-atom values): 7006 Å² total; per-residue (Å²): 132,89,82,80,93,63,99,72,91,81,86,77,85,73,82,76,72,72,78,73,81,74,86,71,80,92,58,67,47,78,49,77,35,46,50,93,44,54,63,72,76,42,80,41,84,31,64,48,65,69,56,40,35,74,49,31,42,64,86,45,92,96,32,63,43,44,58,55,53,47,50,40,46,75,73,70,50,56,36,31,34,40,26,28,50,82,79,75,100,74,85,79,86,71,85,74,80,72,68,74,78,75,84,76,126